Protein AF-Q3S4J2-F1 (afdb_monomer_lite)

InterPro domains:
  IPR036396 Cytochrome P450 superfamily [G3DSA:1.10.630.10] (14-70)
  IPR036396 Cytochrome P450 superfamily [SSF48264] (21-68)

pLDDT: mean 87.37, std 7.68, range [63.72, 95.56]

Organism: Brassica campestris (NCBI:txid3711)

Foldseek 3Di:
DVVVVVVVVVVVVVVVVVVVQVVVVVAQFEDAADPQQTCQVVQDPPNVVSVVVGCVVRNPDYWGDGGPDID

Seq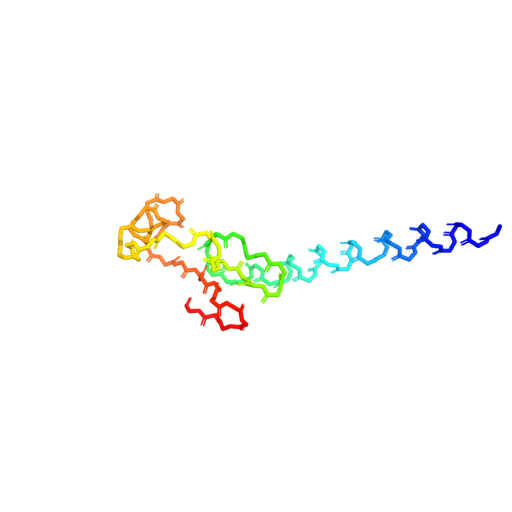uence (71 aa):
MSWFLIAAATLAAVVSYKLIQRLRFKFPPGPRPKPIVGNLNDIKPVRFRCYYEWAQTYGPIISVWIGSILN

Radius of gyration: 16.1 Å; chains: 1; bounding box: 36×19×47 Å

Structure (mmCIF, N/CA/C/O backbone):
data_AF-Q3S4J2-F1
#
_entry.id   AF-Q3S4J2-F1
#
loop_
_atom_site.group_PDB
_atom_site.id
_atom_site.type_symbol
_atom_site.label_atom_id
_atom_site.label_alt_id
_atom_site.label_comp_id
_atom_site.label_asym_id
_atom_site.label_entity_id
_atom_site.label_seq_id
_atom_site.pdbx_PDB_ins_code
_atom_site.Cartn_x
_atom_site.Cartn_y
_atom_site.Cartn_z
_atom_site.occupancy
_atom_site.B_iso_or_equiv
_atom_site.auth_seq_id
_atom_site.auth_comp_id
_atom_site.auth_asym_id
_atom_site.auth_atom_id
_atom_site.pdbx_PDB_model_num
ATOM 1 N N . MET A 1 1 ? 16.939 -7.496 -33.288 1.00 67.88 1 MET A N 1
ATOM 2 C CA . MET A 1 1 ? 17.834 -6.866 -32.289 1.00 67.88 1 MET A CA 1
ATOM 3 C C . MET A 1 1 ? 17.065 -5.990 -31.294 1.00 67.88 1 MET A C 1
ATOM 5 O O . MET A 1 1 ? 17.203 -6.197 -30.099 1.00 67.88 1 MET A O 1
ATOM 9 N N . SER A 1 2 ? 16.197 -5.079 -31.749 1.00 85.75 2 SER A N 1
ATOM 10 C CA . SER A 1 2 ? 15.415 -4.160 -30.896 1.00 85.75 2 SER A CA 1
ATOM 11 C C . SER A 1 2 ? 14.438 -4.832 -29.916 1.00 85.75 2 SER A C 1
ATOM 13 O O . SER A 1 2 ? 14.335 -4.401 -28.773 1.00 85.75 2 SER A O 1
ATOM 15 N N . TRP A 1 3 ? 13.760 -5.913 -30.316 1.00 90.56 3 TRP A N 1
ATOM 16 C CA . TRP A 1 3 ? 12.797 -6.619 -29.452 1.00 90.56 3 TRP A CA 1
ATOM 17 C C . TRP A 1 3 ? 13.423 -7.177 -28.164 1.00 90.56 3 TRP A C 1
ATOM 19 O O . TRP A 1 3 ? 12.816 -7.110 -27.099 1.00 90.56 3 TRP A O 1
ATOM 29 N N . PHE A 1 4 ? 14.669 -7.657 -28.236 1.00 92.88 4 PHE A N 1
ATOM 30 C CA . PHE A 1 4 ? 15.398 -8.147 -27.064 1.00 92.88 4 PHE A CA 1
ATOM 31 C C . PHE A 1 4 ? 15.693 -7.028 -26.061 1.00 92.88 4 PHE A C 1
ATOM 33 O O . PHE A 1 4 ? 15.593 -7.249 -24.859 1.00 92.88 4 PHE A O 1
ATOM 40 N N . LEU A 1 5 ? 15.988 -5.816 -26.544 1.00 93.62 5 LEU A N 1
ATOM 41 C CA . LEU A 1 5 ? 16.210 -4.649 -25.686 1.00 93.62 5 LEU A CA 1
ATOM 42 C C . LEU A 1 5 ? 14.916 -4.216 -24.988 1.00 93.62 5 LEU A C 1
ATOM 44 O O . LEU A 1 5 ? 14.932 -3.924 -23.796 1.00 93.62 5 LEU A O 1
ATOM 48 N N . ILE A 1 6 ? 13.787 -4.237 -25.702 1.00 94.19 6 ILE A N 1
ATOM 49 C CA . ILE A 1 6 ? 12.467 -3.922 -25.133 1.00 94.19 6 ILE A CA 1
ATOM 50 C C . ILE A 1 6 ? 12.077 -4.966 -24.075 1.00 94.19 6 ILE A C 1
ATOM 52 O O . ILE A 1 6 ? 11.642 -4.614 -22.976 1.00 94.19 6 ILE A O 1
ATOM 56 N N . ALA A 1 7 ? 12.279 -6.253 -24.365 1.00 94.31 7 ALA A N 1
ATOM 57 C CA . ALA A 1 7 ? 12.020 -7.333 -23.416 1.00 94.31 7 ALA A CA 1
ATOM 58 C C . ALA A 1 7 ? 12.912 -7.227 -22.165 1.00 94.31 7 ALA A C 1
ATOM 60 O O . ALA A 1 7 ? 12.429 -7.353 -21.041 1.00 94.31 7 ALA A O 1
ATOM 61 N N . ALA A 1 8 ? 14.201 -6.922 -22.335 1.00 94.88 8 ALA A N 1
ATOM 62 C CA . ALA A 1 8 ? 15.116 -6.723 -21.215 1.00 94.88 8 ALA A CA 1
ATOM 63 C C . ALA A 1 8 ? 14.731 -5.500 -20.361 1.00 94.88 8 ALA A C 1
ATOM 65 O O . ALA A 1 8 ? 14.718 -5.589 -19.134 1.00 94.88 8 ALA A O 1
ATOM 66 N N . ALA A 1 9 ? 14.363 -4.378 -20.989 1.00 95.31 9 ALA A N 1
ATOM 67 C CA . ALA A 1 9 ? 13.960 -3.158 -20.289 1.00 95.31 9 ALA A CA 1
ATOM 68 C C . ALA A 1 9 ? 12.662 -3.343 -19.488 1.00 95.31 9 ALA A C 1
ATOM 70 O O . ALA A 1 9 ? 12.573 -2.920 -18.335 1.00 95.31 9 ALA A O 1
ATOM 71 N N . THR A 1 10 ? 11.665 -4.015 -20.069 1.00 94.50 10 THR A N 1
ATOM 72 C CA . THR A 1 10 ? 10.403 -4.322 -19.376 1.00 94.50 10 THR A CA 1
ATOM 73 C C . THR A 1 10 ? 10.622 -5.271 -18.199 1.00 94.50 10 THR A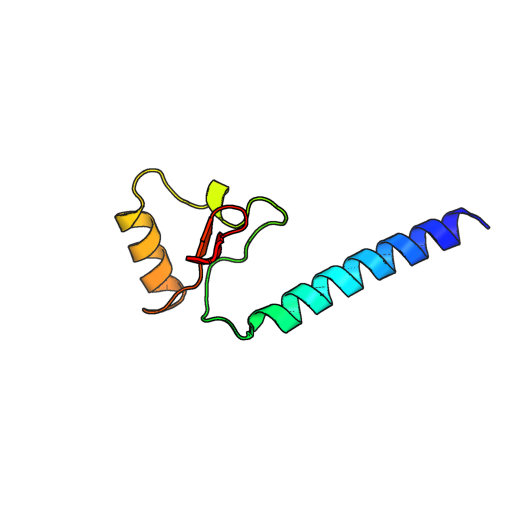 C 1
ATOM 75 O O . THR A 1 10 ? 10.122 -5.006 -17.105 1.00 94.50 10 THR A O 1
ATOM 78 N N . LEU A 1 11 ? 11.432 -6.322 -18.372 1.00 95.31 11 LEU A N 1
ATOM 79 C CA . LEU A 1 11 ? 11.806 -7.225 -17.283 1.00 95.31 11 LEU A CA 1
ATOM 80 C C . LEU A 1 11 ? 12.523 -6.468 -16.154 1.00 95.31 11 LEU A C 1
ATOM 82 O O . LEU A 1 11 ? 12.147 -6.597 -14.988 1.00 95.31 11 LEU A O 1
ATOM 86 N N . ALA A 1 12 ? 13.510 -5.636 -16.496 1.00 94.38 12 ALA A N 1
ATOM 87 C CA . ALA A 1 12 ? 14.250 -4.828 -15.532 1.00 94.38 12 ALA A CA 1
ATOM 88 C C . ALA A 1 12 ? 13.335 -3.860 -14.767 1.00 94.38 12 ALA A C 1
ATOM 90 O O . ALA A 1 12 ? 13.452 -3.745 -13.546 1.00 94.38 12 ALA A O 1
ATOM 91 N N . ALA A 1 13 ? 12.386 -3.208 -15.446 1.00 92.69 13 ALA A N 1
ATOM 92 C CA . ALA A 1 13 ? 11.401 -2.336 -14.810 1.00 92.69 13 ALA A CA 1
ATOM 93 C C . ALA A 1 13 ? 10.509 -3.100 -13.815 1.00 92.69 13 ALA A C 1
ATOM 95 O O . ALA A 1 13 ? 10.308 -2.639 -12.690 1.00 92.69 13 ALA A O 1
ATOM 96 N N . VAL A 1 14 ? 10.027 -4.295 -14.178 1.00 91.12 14 VAL A N 1
ATOM 97 C CA . VAL A 1 14 ? 9.204 -5.138 -13.292 1.00 91.12 14 VAL A CA 1
ATOM 98 C C . VAL A 1 14 ? 9.996 -5.605 -12.069 1.00 91.12 14 VAL A C 1
ATOM 100 O O . VAL A 1 14 ? 9.492 -5.533 -10.945 1.00 91.12 14 VAL A O 1
ATOM 103 N N . VAL A 1 15 ? 11.240 -6.052 -12.260 1.00 93.31 15 VAL A N 1
ATOM 104 C CA . VAL A 1 15 ? 12.123 -6.474 -11.160 1.00 93.31 15 VAL A CA 1
ATOM 105 C C . VAL A 1 15 ? 12.422 -5.299 -10.232 1.00 93.31 15 VAL A C 1
ATOM 107 O O . VAL A 1 15 ? 12.273 -5.430 -9.017 1.00 93.31 15 VAL A O 1
ATOM 110 N N . SER A 1 16 ? 12.765 -4.138 -10.792 1.00 89.56 16 SER A N 1
ATOM 111 C CA . SER A 1 16 ? 13.041 -2.918 -10.026 1.00 89.56 16 SER A CA 1
ATOM 112 C C . SER A 1 16 ? 11.817 -2.487 -9.221 1.00 89.56 16 SER A C 1
ATOM 114 O O . SER A 1 16 ? 11.921 -2.211 -8.027 1.00 89.56 16 SER A O 1
ATOM 116 N N . TYR A 1 17 ? 10.631 -2.519 -9.833 1.00 85.12 17 TYR A N 1
ATOM 117 C CA . TYR A 1 17 ? 9.368 -2.241 -9.156 1.00 85.12 17 TYR A CA 1
ATOM 118 C C . TYR A 1 17 ? 9.120 -3.201 -7.985 1.00 85.12 17 TYR A C 1
ATOM 120 O O . TYR A 1 17 ? 8.822 -2.759 -6.874 1.00 85.12 17 TYR A O 1
ATOM 128 N N . LYS A 1 18 ? 9.296 -4.512 -8.193 1.00 83.81 18 LYS A N 1
ATOM 129 C CA . LYS A 1 18 ? 9.150 -5.521 -7.132 1.00 83.81 18 LYS A CA 1
ATOM 130 C C . LYS A 1 18 ? 10.174 -5.334 -6.013 1.00 83.81 18 LYS A C 1
ATOM 132 O O . LYS A 1 18 ? 9.828 -5.546 -4.852 1.00 83.81 18 LYS A O 1
ATOM 137 N N . LEU A 1 19 ? 11.403 -4.930 -6.333 1.00 85.00 19 LEU A N 1
ATOM 138 C CA . LEU A 1 19 ? 12.451 -4.671 -5.349 1.00 85.00 19 LEU A CA 1
ATOM 139 C C . LEU A 1 19 ? 12.132 -3.434 -4.501 1.00 85.00 19 LEU A C 1
ATOM 141 O O . LEU A 1 19 ? 12.185 -3.510 -3.278 1.00 85.00 19 LEU A O 1
ATOM 145 N N . ILE A 1 20 ? 11.715 -2.331 -5.130 1.00 80.81 20 ILE A N 1
ATOM 146 C CA . ILE A 1 20 ? 11.273 -1.116 -4.427 1.00 80.81 20 ILE A CA 1
ATOM 147 C C . ILE A 1 20 ? 10.073 -1.430 -3.531 1.00 80.81 20 ILE A C 1
ATOM 149 O O . ILE A 1 20 ? 10.035 -1.000 -2.379 1.00 80.81 20 ILE A O 1
ATOM 153 N N . GLN A 1 21 ? 9.114 -2.221 -4.025 1.00 74.31 21 GLN A N 1
ATOM 154 C CA . GLN A 1 21 ? 8.010 -2.700 -3.199 1.00 74.31 21 GLN A CA 1
ATOM 155 C C . GLN A 1 21 ? 8.527 -3.497 -2.002 1.00 74.31 21 GLN A C 1
ATOM 157 O O . GLN A 1 21 ? 8.161 -3.158 -0.885 1.00 74.31 21 GLN A O 1
ATOM 162 N N . ARG A 1 22 ? 9.411 -4.488 -2.209 1.00 72.62 22 ARG A N 1
ATOM 163 C CA . ARG A 1 22 ? 10.035 -5.292 -1.139 1.00 72.62 22 ARG A CA 1
ATOM 164 C C . ARG A 1 22 ? 10.706 -4.430 -0.069 1.00 72.62 22 ARG A C 1
ATOM 166 O O . ARG A 1 22 ? 10.475 -4.649 1.114 1.00 72.62 22 ARG A O 1
ATOM 173 N N . LEU A 1 23 ? 11.484 -3.432 -0.478 1.00 73.56 23 LEU A N 1
ATOM 174 C CA . LEU A 1 23 ? 12.183 -2.524 0.434 1.00 73.56 23 LEU A CA 1
ATOM 175 C C . LEU A 1 23 ? 11.225 -1.604 1.204 1.00 73.56 23 LEU A C 1
ATOM 177 O O . LEU A 1 23 ? 11.510 -1.244 2.345 1.00 73.56 23 LEU A O 1
ATOM 181 N N . ARG A 1 24 ? 10.066 -1.272 0.623 1.00 67.69 24 ARG A N 1
ATOM 182 C CA . ARG A 1 24 ? 8.995 -0.535 1.306 1.00 67.69 24 ARG A CA 1
ATOM 183 C C . ARG A 1 24 ? 8.274 -1.356 2.389 1.00 67.69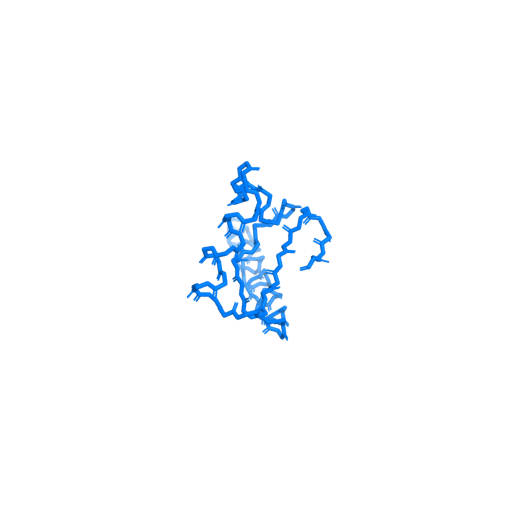 24 ARG A C 1
ATOM 185 O O . ARG A 1 24 ? 7.617 -0.751 3.218 1.00 67.69 24 ARG A O 1
ATOM 192 N N . PHE A 1 25 ? 8.415 -2.683 2.482 1.00 63.72 25 PHE A N 1
ATOM 193 C CA . PHE A 1 25 ? 7.720 -3.499 3.505 1.00 63.72 25 PHE A CA 1
ATOM 194 C C . PHE A 1 25 ? 8.313 -3.429 4.928 1.00 63.72 25 PHE A C 1
ATOM 196 O O . PHE A 1 25 ? 7.984 -4.266 5.761 1.00 63.72 25 PHE A O 1
ATOM 203 N N . LYS A 1 26 ? 9.147 -2.433 5.259 1.00 69.94 26 LYS A N 1
ATOM 204 C CA . LYS A 1 26 ? 9.442 -2.130 6.676 1.00 69.94 26 LYS A CA 1
ATOM 205 C C . LYS A 1 26 ? 8.266 -1.458 7.401 1.00 69.94 26 LYS A C 1
ATOM 207 O O . LYS A 1 26 ? 8.341 -1.247 8.606 1.00 69.94 26 LYS A O 1
ATOM 212 N N . PHE A 1 27 ? 7.207 -1.104 6.675 1.00 73.56 27 PHE A N 1
ATOM 213 C CA . PHE A 1 27 ? 5.976 -0.577 7.250 1.00 73.56 27 PHE A CA 1
ATOM 214 C C . PHE A 1 27 ? 5.130 -1.679 7.907 1.00 73.56 27 PHE A C 1
ATOM 216 O O . PHE A 1 27 ? 5.258 -2.850 7.534 1.00 73.56 27 PHE A O 1
ATOM 223 N N . PRO A 1 28 ? 4.264 -1.314 8.870 1.00 81.06 28 PRO A N 1
ATOM 224 C CA . PRO A 1 28 ? 3.286 -2.235 9.427 1.00 81.06 28 PRO A CA 1
ATOM 225 C C . PRO A 1 28 ? 2.462 -2.945 8.335 1.00 81.06 28 PRO A C 1
ATOM 227 O O . PRO A 1 28 ? 2.309 -2.427 7.221 1.00 81.06 28 PRO A O 1
ATOM 230 N N . PRO A 1 29 ? 1.936 -4.146 8.629 1.00 84.06 29 PRO A N 1
ATOM 231 C CA . PRO A 1 29 ? 1.134 -4.913 7.680 1.00 84.06 29 PRO A CA 1
ATOM 232 C C . PRO A 1 29 ? -0.094 -4.116 7.217 1.00 84.06 29 PRO A C 1
ATOM 234 O O . PRO A 1 29 ? -0.682 -3.355 7.974 1.00 84.06 29 PRO A O 1
ATOM 237 N N . GLY A 1 30 ? -0.507 -4.279 5.961 1.00 87.50 30 GLY A N 1
ATOM 238 C CA . GLY A 1 30 ? -1.645 -3.535 5.426 1.00 87.50 30 GLY A CA 1
ATOM 239 C C . GLY A 1 30 ? -2.007 -3.918 3.992 1.00 87.50 30 GLY A C 1
ATOM 240 O O . GLY A 1 30 ? -1.296 -4.708 3.352 1.00 87.50 30 GLY A O 1
ATOM 241 N N . PRO A 1 31 ? -3.116 -3.370 3.468 1.00 88.88 31 PRO A N 1
ATOM 242 C CA . PRO A 1 31 ? -3.532 -3.604 2.094 1.00 88.88 31 PRO A CA 1
ATOM 243 C C . PRO A 1 31 ? -2.468 -3.081 1.125 1.00 88.88 31 PRO A C 1
ATOM 245 O O . PRO A 1 31 ? -1.988 -1.953 1.231 1.00 88.88 31 PRO A O 1
ATOM 248 N N . ARG A 1 32 ? -2.084 -3.902 0.143 1.00 86.44 32 ARG A N 1
ATOM 249 C CA . ARG A 1 32 ? -1.002 -3.550 -0.788 1.00 86.44 32 ARG A CA 1
ATOM 250 C C . ARG A 1 32 ? -1.402 -2.338 -1.643 1.00 86.44 32 ARG A C 1
ATOM 252 O O . ARG A 1 32 ? -2.384 -2.444 -2.375 1.00 86.44 32 ARG A O 1
ATOM 259 N N . PRO A 1 33 ? -0.650 -1.225 -1.607 1.00 86.56 33 PRO A N 1
ATOM 260 C CA . PRO A 1 33 ? -0.988 -0.040 -2.382 1.00 86.56 33 PRO A CA 1
ATOM 261 C C . PRO A 1 33 ? -0.766 -0.269 -3.879 1.00 86.56 33 PRO A C 1
ATOM 263 O O . PRO A 1 33 ? 0.262 -0.812 -4.300 1.00 86.56 33 PRO A O 1
ATOM 266 N N . LYS A 1 34 ? -1.714 0.192 -4.697 1.00 85.50 34 LYS A N 1
ATOM 267 C CA . LYS A 1 34 ? -1.574 0.265 -6.156 1.00 85.50 34 LYS A CA 1
ATOM 268 C C . LYS A 1 34 ? -0.616 1.406 -6.532 1.00 85.50 34 LYS A C 1
ATOM 270 O O . LYS A 1 34 ? -0.505 2.386 -5.789 1.00 85.50 34 LYS A O 1
ATOM 275 N N . PRO A 1 35 ? 0.094 1.312 -7.673 1.00 81.38 35 PRO A N 1
ATOM 276 C CA . PRO A 1 35 ? 0.950 2.404 -8.127 1.00 81.38 35 PRO A CA 1
ATOM 277 C C . PRO A 1 35 ? 0.119 3.682 -8.335 1.00 81.38 35 PRO A C 1
ATOM 279 O O . PRO A 1 35 ? -0.998 3.611 -8.843 1.00 81.38 35 PRO A O 1
ATOM 282 N N . ILE A 1 36 ? 0.677 4.838 -7.953 1.00 81.69 36 ILE A N 1
ATOM 283 C CA . ILE A 1 36 ? 0.112 6.198 -8.111 1.00 81.69 36 ILE A CA 1
ATOM 284 C C . ILE A 1 36 ? -1.088 6.503 -7.194 1.00 81.69 36 ILE A C 1
ATOM 286 O O . ILE A 1 36 ? -1.077 7.520 -6.507 1.00 81.69 36 ILE A O 1
ATOM 290 N N . VAL A 1 37 ? -2.102 5.635 -7.147 1.00 86.50 37 VAL A N 1
ATOM 291 C CA . VAL A 1 37 ? -3.353 5.878 -6.395 1.00 86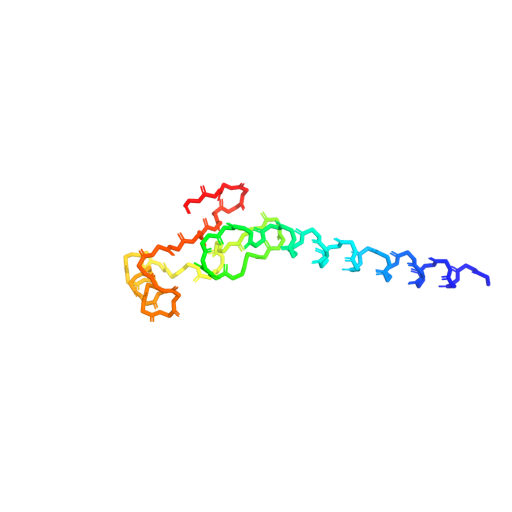.50 37 VAL A CA 1
ATOM 292 C C . VAL A 1 37 ? -3.335 5.353 -4.954 1.00 86.50 37 VAL A C 1
ATOM 294 O O . VAL A 1 37 ? -4.192 5.724 -4.151 1.00 86.50 37 VAL A O 1
ATOM 297 N N . GLY A 1 38 ? -2.396 4.472 -4.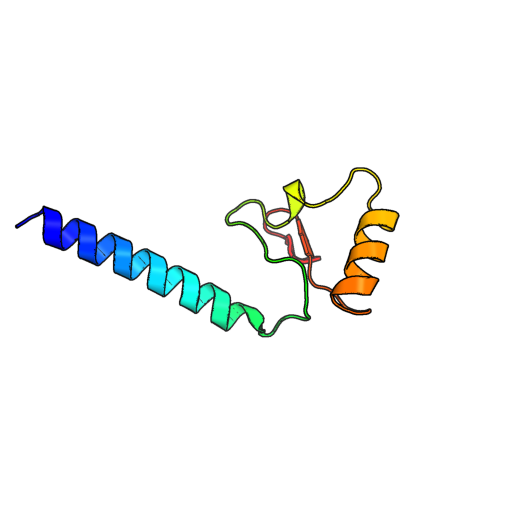604 1.00 87.75 38 GLY A N 1
ATOM 298 C CA . GLY A 1 38 ? -2.373 3.831 -3.291 1.00 87.75 38 GLY A CA 1
ATOM 299 C C . GLY A 1 38 ? -3.543 2.857 -3.104 1.00 87.75 38 GLY A C 1
ATOM 300 O O . GLY A 1 38 ? -3.821 2.035 -3.976 1.00 87.75 38 GLY A O 1
ATOM 301 N N . ASN A 1 39 ? -4.226 2.942 -1.966 1.00 91.62 39 ASN A N 1
ATOM 302 C CA . ASN A 1 39 ? -5.390 2.134 -1.594 1.00 91.62 39 ASN A CA 1
ATOM 303 C C . ASN A 1 39 ? -6.725 2.867 -1.797 1.00 91.62 39 ASN A C 1
ATOM 305 O O . ASN A 1 39 ? -7.756 2.356 -1.377 1.00 91.62 39 ASN A O 1
ATOM 309 N N . LEU A 1 40 ? -6.737 4.041 -2.441 1.00 89.62 40 LEU A N 1
ATOM 310 C CA . LEU A 1 40 ? -7.946 4.861 -2.622 1.00 89.62 40 LEU A CA 1
ATOM 311 C C . LEU A 1 40 ? -9.145 4.068 -3.157 1.00 89.62 40 LEU A C 1
ATOM 313 O O . LEU A 1 40 ? -10.239 4.161 -2.613 1.00 89.62 40 LEU A O 1
ATOM 317 N N . ASN A 1 41 ? -8.915 3.245 -4.179 1.00 89.00 41 ASN A N 1
ATOM 318 C CA . ASN A 1 41 ? -9.965 2.441 -4.812 1.00 89.00 41 ASN A CA 1
ATOM 319 C C . ASN A 1 41 ? -10.420 1.247 -3.958 1.00 89.00 41 ASN A C 1
ATOM 321 O O . ASN A 1 41 ? -11.435 0.631 -4.268 1.00 89.00 41 ASN A O 1
ATOM 325 N N . ASP A 1 42 ? -9.655 0.894 -2.926 1.00 90.12 42 ASP A N 1
ATOM 326 C CA . ASP A 1 42 ? -9.952 -0.222 -2.029 1.00 90.12 42 ASP A CA 1
ATOM 327 C C . ASP A 1 42 ? -10.696 0.256 -0.764 1.00 90.12 42 ASP A C 1
ATOM 329 O O . ASP A 1 42 ? -11.260 -0.557 -0.031 1.00 90.12 42 ASP A O 1
ATOM 333 N N . ILE A 1 43 ? -10.723 1.572 -0.506 1.00 91.75 43 ILE A N 1
ATOM 334 C CA . ILE A 1 43 ? -11.431 2.179 0.624 1.00 91.75 43 ILE A CA 1
ATOM 335 C C . ILE A 1 43 ? -12.933 2.216 0.323 1.00 91.75 43 ILE A C 1
ATOM 337 O O . ILE A 1 43 ? -13.393 2.886 -0.601 1.00 91.75 43 ILE A O 1
ATOM 341 N N . LYS A 1 44 ? -13.720 1.525 1.151 1.00 92.00 44 LYS A N 1
ATOM 342 C CA . LYS A 1 44 ? -15.188 1.570 1.082 1.00 92.00 44 LYS A CA 1
ATOM 343 C C . LYS A 1 44 ? -15.718 2.946 1.528 1.00 92.00 44 LYS A C 1
ATOM 345 O O . LYS A 1 44 ? -15.085 3.586 2.372 1.00 92.00 44 LYS A O 1
ATOM 350 N N . PRO A 1 45 ? -16.919 3.368 1.073 1.00 91.38 45 PRO A N 1
ATOM 351 C CA . PRO A 1 45 ? -17.510 4.660 1.447 1.00 91.38 45 PRO A CA 1
ATOM 352 C C . PRO A 1 45 ? -17.559 4.899 2.964 1.00 91.38 45 PRO A C 1
ATOM 354 O O . PRO A 1 45 ? -17.273 5.994 3.447 1.00 91.38 45 PRO A O 1
ATOM 357 N N . VAL A 1 46 ? -17.853 3.849 3.738 1.00 94.75 46 VAL A N 1
ATOM 358 C CA . VAL A 1 46 ? -17.824 3.887 5.205 1.00 94.75 46 VAL A CA 1
ATOM 359 C C . VAL A 1 46 ? -16.426 3.505 5.706 1.00 94.75 46 VAL A C 1
ATOM 361 O O . VAL A 1 46 ? -16.141 2.337 5.985 1.00 94.75 46 VAL A O 1
ATOM 364 N N . ARG A 1 47 ? -15.550 4.509 5.843 1.00 90.44 47 ARG A N 1
ATOM 365 C CA . ARG A 1 47 ? -14.130 4.332 6.218 1.00 90.44 47 ARG A CA 1
ATOM 366 C C . ARG A 1 47 ? -13.920 3.575 7.529 1.00 90.44 47 ARG A C 1
ATOM 368 O O . ARG A 1 47 ? -13.121 2.649 7.561 1.00 90.44 47 ARG A O 1
ATOM 375 N N . PHE A 1 48 ? -14.672 3.907 8.582 1.00 92.44 48 PHE A N 1
ATOM 376 C CA . PHE A 1 48 ? -14.565 3.224 9.880 1.00 92.44 48 PHE A CA 1
ATOM 377 C C . PHE A 1 48 ? -14.808 1.719 9.768 1.00 92.44 48 PHE A C 1
ATOM 379 O O . PHE A 1 48 ? -14.063 0.925 10.337 1.00 92.44 48 PHE A O 1
ATOM 386 N N . ARG A 1 49 ? -15.821 1.316 8.991 1.00 95.12 49 ARG A N 1
ATOM 387 C CA . ARG A 1 49 ? -16.114 -0.101 8.769 1.00 95.12 49 ARG A CA 1
ATOM 388 C C . ARG A 1 49 ? -15.013 -0.774 7.954 1.00 95.12 49 ARG A C 1
ATOM 390 O O . ARG A 1 49 ? -14.592 -1.870 8.305 1.00 95.12 49 ARG A O 1
ATOM 397 N N . CYS A 1 50 ? -14.524 -0.100 6.915 1.00 94.19 50 CYS A N 1
ATOM 398 C CA . CYS A 1 50 ? -13.411 -0.578 6.096 1.00 94.19 50 CYS A CA 1
ATOM 399 C C . CYS A 1 50 ? -12.150 -0.828 6.936 1.00 94.19 50 CYS A C 1
ATOM 401 O O . CYS A 1 50 ? -11.545 -1.891 6.847 1.00 94.19 50 CYS A O 1
ATOM 403 N N . TYR A 1 51 ? -11.778 0.130 7.787 1.00 93.12 51 TYR A N 1
ATOM 404 C CA . TYR A 1 51 ? -10.594 0.024 8.636 1.00 93.12 51 TYR A CA 1
ATOM 405 C C . TYR A 1 51 ? -10.767 -1.010 9.739 1.00 93.12 51 TYR A C 1
ATOM 407 O O . TYR A 1 51 ? -9.812 -1.711 10.048 1.00 93.12 51 TYR A O 1
ATOM 415 N N . TYR A 1 52 ? -11.977 -1.171 10.280 1.00 94.88 52 TYR A N 1
ATOM 416 C CA . TYR A 1 52 ? -12.270 -2.264 11.201 1.00 94.88 52 TYR A CA 1
ATOM 417 C C . TYR A 1 52 ? -12.049 -3.630 10.537 1.00 94.88 52 TYR A C 1
ATOM 419 O O . TYR A 1 52 ? -11.360 -4.478 11.093 1.00 94.88 52 TYR A O 1
ATOM 427 N N . GLU A 1 53 ? -12.564 -3.834 9.322 1.00 94.88 53 GLU A N 1
ATOM 428 C CA . GLU A 1 53 ? -12.368 -5.079 8.564 1.00 94.88 53 GLU A CA 1
ATOM 429 C C . GLU A 1 53 ? -10.888 -5.329 8.229 1.00 94.88 53 GLU A C 1
ATOM 431 O O . GLU A 1 53 ? -10.393 -6.454 8.334 1.00 94.88 53 GLU A O 1
ATOM 436 N N . TRP A 1 54 ? -10.148 -4.277 7.880 1.00 94.62 54 TRP A N 1
ATOM 437 C CA . TRP A 1 54 ? -8.704 -4.369 7.676 1.00 94.62 54 TRP A CA 1
ATOM 438 C C . TRP A 1 54 ? -7.945 -4.656 8.965 1.00 94.62 54 TRP A C 1
ATOM 440 O O . TRP A 1 54 ? -7.018 -5.457 8.927 1.00 94.62 54 TRP A O 1
ATOM 450 N N . ALA A 1 55 ? -8.355 -4.094 10.100 1.00 94.62 55 ALA A N 1
ATOM 451 C CA . ALA A 1 55 ? -7.732 -4.372 11.388 1.00 94.62 55 ALA A CA 1
ATOM 452 C C . ALA A 1 55 ? -7.918 -5.839 11.810 1.00 94.62 55 ALA A C 1
ATOM 454 O O . ALA A 1 55 ? -7.000 -6.442 12.360 1.00 94.62 55 ALA A O 1
ATOM 455 N N . GLN A 1 56 ? -9.065 -6.446 11.481 1.00 95.56 56 GLN A N 1
ATOM 456 C CA . GLN A 1 56 ? -9.283 -7.887 11.671 1.00 95.56 56 GLN A CA 1
ATOM 457 C C . GLN A 1 56 ? -8.361 -8.744 10.784 1.00 95.56 56 GLN A C 1
ATOM 459 O O . GLN A 1 56 ? -7.999 -9.852 11.163 1.00 95.56 56 GLN A O 1
ATOM 464 N N . THR A 1 57 ? -7.978 -8.242 9.605 1.00 93.94 57 THR A N 1
ATOM 465 C CA . THR A 1 57 ? -7.190 -8.997 8.613 1.00 93.94 57 THR A CA 1
ATOM 466 C C . THR A 1 57 ? -5.680 -8.823 8.793 1.00 93.94 57 THR A C 1
ATOM 468 O O . THR A 1 57 ? -4.920 -9.779 8.668 1.00 93.94 57 THR A O 1
ATOM 471 N N . TYR A 1 58 ? -5.234 -7.593 9.047 1.00 91.69 58 TYR A N 1
ATOM 472 C CA . TYR A 1 58 ? -3.823 -7.203 9.072 1.00 91.69 58 TYR A CA 1
ATOM 473 C C . TYR A 1 58 ? -3.304 -6.915 10.487 1.00 91.69 58 TYR A C 1
ATOM 475 O O . TYR A 1 58 ? -2.093 -6.873 10.683 1.00 91.69 58 TYR A O 1
ATOM 483 N N . GLY A 1 59 ? -4.195 -6.759 11.471 1.00 91.94 59 GLY A N 1
ATOM 484 C CA . GLY A 1 59 ? -3.856 -6.447 12.857 1.00 91.94 59 GLY A CA 1
ATOM 485 C C . GLY A 1 59 ? -4.192 -5.004 13.263 1.00 91.94 59 GLY A C 1
ATOM 486 O O . GLY A 1 59 ? -4.672 -4.213 12.456 1.00 91.94 59 GLY A O 1
ATOM 487 N N . PRO A 1 60 ? -3.945 -4.636 14.530 1.00 90.69 60 PRO A N 1
ATOM 488 C CA . PRO A 1 60 ? -4.386 -3.359 15.101 1.00 90.69 60 PRO A CA 1
ATOM 489 C C . PRO A 1 60 ? -3.643 -2.129 14.557 1.00 90.69 60 PRO A C 1
ATOM 491 O O . PRO A 1 60 ? -4.136 -1.014 14.701 1.00 90.69 60 PRO A O 1
ATOM 494 N N . ILE A 1 61 ? -2.467 -2.314 13.951 1.00 90.62 61 ILE A N 1
ATOM 495 C CA . ILE A 1 61 ? -1.665 -1.246 13.346 1.00 90.62 61 ILE A CA 1
ATOM 496 C C . ILE A 1 61 ? -1.519 -1.573 11.867 1.00 90.62 61 ILE A C 1
ATOM 498 O O . ILE A 1 61 ? -0.899 -2.578 11.517 1.00 90.62 61 ILE A O 1
ATOM 502 N N . ILE A 1 62 ? -2.082 -0.715 11.017 1.00 91.00 62 ILE A N 1
ATOM 503 C CA . ILE A 1 62 ? -2.070 -0.882 9.566 1.00 91.00 62 ILE A CA 1
ATOM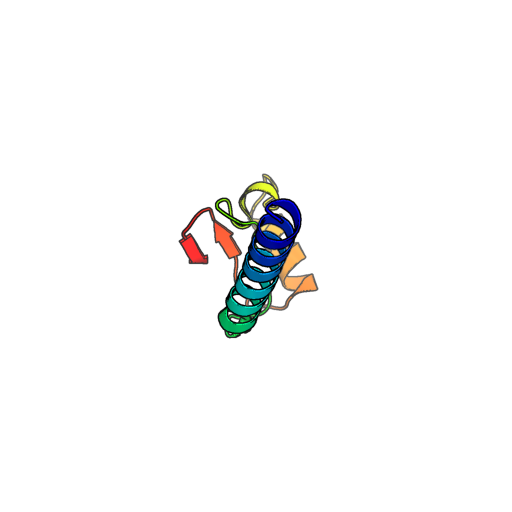 504 C C . ILE A 1 62 ? -1.502 0.346 8.870 1.00 91.00 62 ILE A C 1
ATOM 506 O O . ILE A 1 62 ? -1.656 1.462 9.352 1.00 91.00 62 ILE A O 1
ATOM 510 N N . SER A 1 63 ? -0.867 0.137 7.720 1.00 89.06 63 SER A N 1
ATOM 511 C CA . SER A 1 63 ? -0.429 1.211 6.825 1.00 89.06 63 SER A CA 1
ATOM 512 C C . SER A 1 63 ? -1.370 1.332 5.637 1.00 89.06 63 SER A C 1
ATOM 514 O O . SER A 1 63 ? -1.553 0.362 4.897 1.00 89.06 63 SER A O 1
ATOM 516 N N . VAL A 1 64 ? -1.939 2.520 5.427 1.00 90.19 64 VAL A N 1
ATOM 517 C CA . VAL A 1 64 ? -2.885 2.770 4.332 1.00 90.19 64 VAL A CA 1
ATOM 518 C C . VAL A 1 64 ? -2.392 3.930 3.482 1.00 90.19 64 VAL A C 1
ATOM 520 O O . VAL A 1 64 ? -2.121 5.015 3.979 1.00 90.19 64 VAL A O 1
ATOM 523 N N . TRP A 1 65 ? -2.304 3.729 2.169 1.00 88.38 65 TRP A N 1
ATOM 524 C CA . TRP A 1 65 ? -1.923 4.798 1.247 1.00 88.38 65 TRP A CA 1
ATOM 525 C C . TRP A 1 65 ? -3.161 5.472 0.664 1.00 88.38 65 TRP A C 1
ATOM 527 O O . TRP A 1 65 ? -3.979 4.831 0.007 1.00 88.38 65 TRP A O 1
ATOM 537 N N . ILE A 1 66 ? -3.284 6.779 0.848 1.00 87.81 66 ILE A N 1
ATOM 538 C CA . ILE A 1 66 ? -4.333 7.609 0.256 1.00 87.81 66 ILE A CA 1
ATOM 539 C C . ILE A 1 66 ? -3.649 8.489 -0.795 1.00 87.81 66 ILE A C 1
ATOM 541 O O . ILE A 1 66 ? -3.069 9.529 -0.482 1.00 87.81 66 ILE A O 1
ATOM 545 N N . GLY A 1 67 ? -3.642 8.032 -2.051 1.00 83.69 67 GLY A N 1
ATOM 546 C CA . GLY A 1 67 ? -2.856 8.658 -3.115 1.00 83.69 67 GLY A CA 1
ATOM 547 C C . GLY A 1 67 ? -1.355 8.506 -2.856 1.00 83.69 67 GLY A C 1
ATOM 548 O O . GLY A 1 67 ? -0.848 7.389 -2.738 1.00 83.69 67 GLY A O 1
ATOM 549 N N . SER A 1 68 ? -0.645 9.631 -2.750 1.00 79.00 68 SER A N 1
ATOM 550 C CA . SER A 1 68 ? 0.785 9.690 -2.415 1.00 79.00 68 SER A CA 1
ATOM 551 C C . SER A 1 68 ? 1.071 9.769 -0.910 1.00 79.00 68 SER A C 1
ATOM 553 O O . SER A 1 68 ? 2.236 9.691 -0.516 1.00 79.00 68 SER A O 1
ATOM 555 N N . ILE A 1 69 ? 0.036 9.914 -0.076 1.00 81.31 69 ILE A N 1
ATOM 556 C CA . ILE A 1 69 ? 0.159 10.120 1.371 1.00 81.31 69 ILE A CA 1
ATOM 557 C C . ILE A 1 69 ? 0.008 8.776 2.088 1.00 81.31 69 ILE A C 1
ATOM 559 O O . ILE A 1 69 ? -0.948 8.041 1.840 1.00 81.31 69 ILE A O 1
ATOM 563 N N . LEU A 1 70 ? 0.943 8.467 2.986 1.00 81.75 70 LEU A N 1
ATOM 564 C CA . LEU A 1 70 ? 0.829 7.347 3.918 1.00 81.75 70 LEU A CA 1
ATOM 565 C C . LEU A 1 70 ? 0.077 7.822 5.167 1.00 81.75 70 LEU A C 1
ATOM 567 O O . LEU A 1 70 ? 0.497 8.794 5.795 1.00 81.75 70 LEU A O 1
ATOM 571 N N . ASN A 1 71 ? -1.034 7.158 5.477 1.00 74.25 71 ASN A N 1
ATOM 572 C CA . ASN A 1 71 ? -1.835 7.356 6.681 1.00 74.25 71 ASN A CA 1
ATOM 573 C C . ASN A 1 71 ? -1.553 6.244 7.692 1.00 74.25 71 ASN A C 1
ATOM 575 O O . ASN A 1 71 ? -1.459 5.065 7.258 1.00 74.25 71 ASN A O 1
#

Secondary structure (DSSP, 8-state):
-HHHHHHHHHHHHHHHHHHHHHHHTTSPS-PPPBTTTBTGGGS-SSHHHHHHHHHHHH-SS---EETTEE-